Protein AF-A0A1C5PXR7-F1 (afdb_monomer_lite)

Sequence (108 aa):
MQLTETVKLYPNKYQTELIKATMSEYISTVNKLVFDAANGRSITKMTTADVKADLPSALCNQCIRDAKSIIRKYNKALRNSNTKVRLPVLKKCAVISTIKILESMMIV

Structure (mmCIF, N/CA/C/O backbone):
data_AF-A0A1C5PXR7-F1
#
_entry.id   AF-A0A1C5PXR7-F1
#
loop_
_atom_site.group_PDB
_atom_site.id
_atom_site.type_symbol
_atom_site.label_atom_id
_atom_site.label_alt_id
_atom_site.label_comp_id
_atom_site.label_asym_id
_atom_site.label_entity_id
_atom_site.label_seq_id
_atom_site.pdbx_PDB_ins_code
_atom_site.Cartn_x
_atom_site.Cartn_y
_atom_site.Cartn_z
_atom_site.occupancy
_atom_site.B_iso_or_equiv
_atom_site.auth_seq_id
_atom_site.auth_comp_id
_atom_site.auth_asym_id
_atom_site.auth_atom_id
_atom_site.pdbx_PDB_model_num
ATOM 1 N N . MET A 1 1 ? 5.971 29.094 20.712 1.00 51.88 1 MET A N 1
ATOM 2 C CA . MET A 1 1 ? 6.194 27.891 21.542 1.00 51.88 1 MET A CA 1
ATOM 3 C C . MET A 1 1 ? 5.198 26.834 21.102 1.00 51.88 1 MET A C 1
ATOM 5 O O . MET A 1 1 ? 4.009 27.112 21.147 1.00 51.88 1 MET A O 1
ATOM 9 N N . GLN A 1 2 ? 5.654 25.683 20.607 1.00 62.34 2 GLN A N 1
ATOM 10 C CA . GLN A 1 2 ? 4.765 24.575 20.249 1.00 62.34 2 GLN A CA 1
ATOM 11 C C . GLN A 1 2 ? 4.697 23.641 21.465 1.00 62.34 2 GLN A C 1
ATOM 13 O O . GLN A 1 2 ? 5.598 22.830 21.666 1.00 62.34 2 GLN A O 1
ATOM 18 N N . LEU A 1 3 ? 3.689 23.826 22.329 1.00 70.62 3 LEU A N 1
ATOM 19 C CA . LEU A 1 3 ? 3.407 22.871 23.404 1.00 70.62 3 LEU A CA 1
ATOM 20 C C . LEU A 1 3 ? 2.943 21.575 22.740 1.00 70.62 3 LEU A C 1
ATOM 22 O O . LEU A 1 3 ? 1.878 21.529 22.130 1.00 70.62 3 LEU A O 1
ATOM 26 N N . THR A 1 4 ? 3.775 20.544 22.802 1.00 73.69 4 THR A N 1
ATOM 27 C CA . THR A 1 4 ? 3.398 19.197 22.381 1.00 73.69 4 THR A CA 1
ATOM 28 C C . THR A 1 4 ? 3.288 18.346 23.631 1.00 73.69 4 THR A C 1
ATOM 30 O O . THR A 1 4 ? 4.243 18.223 24.393 1.00 73.69 4 THR A O 1
ATOM 33 N N . GLU A 1 5 ? 2.101 17.795 23.858 1.00 80.44 5 GLU A N 1
ATOM 34 C CA . GLU A 1 5 ? 1.835 16.890 24.969 1.00 80.44 5 GLU A CA 1
ATOM 35 C C . GLU A 1 5 ? 1.666 15.468 24.447 1.00 80.44 5 GLU A C 1
ATOM 37 O O . GLU A 1 5 ? 0.995 15.211 23.444 1.00 80.44 5 GLU A O 1
ATOM 42 N N . THR A 1 6 ? 2.303 14.525 25.134 1.00 77.69 6 THR A N 1
ATOM 43 C CA . THR A 1 6 ? 2.233 13.106 24.790 1.00 77.69 6 THR A CA 1
ATOM 44 C C . THR A 1 6 ? 0.965 12.500 25.377 1.00 77.69 6 THR A C 1
ATOM 46 O O . THR A 1 6 ? 0.891 12.243 26.577 1.00 77.69 6 THR A O 1
ATOM 49 N N . VAL A 1 7 ? -0.020 12.221 24.526 1.00 78.12 7 VAL A N 1
ATOM 50 C CA . VAL A 1 7 ? -1.250 11.521 24.919 1.00 78.12 7 VAL A CA 1
ATOM 51 C C . VAL A 1 7 ? -1.132 10.038 24.570 1.00 78.12 7 VAL A C 1
ATOM 53 O O . VAL A 1 7 ? -0.877 9.677 23.421 1.00 78.12 7 VAL A O 1
ATOM 56 N N . LYS A 1 8 ? -1.340 9.160 25.559 1.00 78.56 8 LYS A N 1
ATOM 57 C CA . LYS A 1 8 ? -1.499 7.716 25.331 1.00 78.56 8 LYS A CA 1
ATOM 58 C C . LYS A 1 8 ? -2.968 7.412 25.060 1.00 78.56 8 LYS A C 1
ATOM 60 O O . LYS A 1 8 ? -3.809 7.618 25.929 1.00 78.56 8 LYS A O 1
ATOM 65 N N . LEU A 1 9 ? -3.265 6.907 23.867 1.00 74.69 9 LEU A N 1
ATOM 66 C CA . LEU A 1 9 ? -4.606 6.464 23.494 1.00 74.69 9 LEU A CA 1
ATOM 67 C C . LEU A 1 9 ? -4.689 4.943 23.613 1.00 74.69 9 LEU A C 1
ATOM 69 O O . LEU A 1 9 ? -3.918 4.230 22.970 1.00 74.69 9 LEU A O 1
ATOM 73 N N . TYR A 1 10 ? -5.635 4.461 24.418 1.00 81.06 10 TYR A N 1
ATOM 74 C CA . TYR A 1 10 ? -5.969 3.043 24.520 1.00 81.06 10 TYR A CA 1
ATOM 75 C C . TYR A 1 10 ? -7.240 2.788 23.709 1.00 81.06 10 TYR A C 1
ATOM 77 O O . TYR A 1 10 ? -8.309 3.268 24.097 1.00 81.06 10 TYR A O 1
ATOM 85 N N . PRO A 1 11 ? -7.149 2.089 22.566 1.00 80.69 11 PRO A N 1
ATOM 86 C CA . PRO A 1 11 ? -8.323 1.789 21.770 1.00 80.69 11 PRO A CA 1
ATOM 87 C C . PRO A 1 11 ? -9.215 0.794 22.512 1.00 80.69 11 PRO A C 1
ATOM 89 O O . PRO A 1 11 ? -8.734 -0.181 23.091 1.00 80.69 11 PRO A O 1
ATOM 92 N N . ASN A 1 12 ? -10.527 0.999 22.449 1.00 87.56 12 ASN A N 1
ATOM 93 C CA . ASN A 1 12 ? -11.476 -0.017 22.896 1.00 87.56 12 ASN A CA 1
ATOM 94 C C . ASN A 1 12 ? -11.492 -1.222 21.928 1.00 87.56 12 ASN A C 1
ATOM 96 O O . ASN A 1 12 ? -10.889 -1.187 20.852 1.00 87.56 12 ASN A O 1
ATOM 100 N N . LYS A 1 13 ? -12.196 -2.301 22.293 1.00 87.00 13 LYS A N 1
ATOM 101 C CA . LYS A 1 13 ? -12.235 -3.542 21.499 1.00 87.00 13 LYS A CA 1
ATOM 102 C C . LYS A 1 13 ? -12.649 -3.309 20.038 1.00 87.00 13 LYS A C 1
ATOM 104 O O . LYS A 1 13 ? -11.970 -3.777 19.129 1.00 87.00 13 LYS A O 1
ATOM 109 N N . TYR A 1 14 ? -13.706 -2.528 19.821 1.00 88.88 14 TYR A N 1
ATOM 110 C CA . TYR A 1 14 ? -14.199 -2.199 18.483 1.00 88.88 14 TYR A CA 1
ATOM 111 C C . TYR 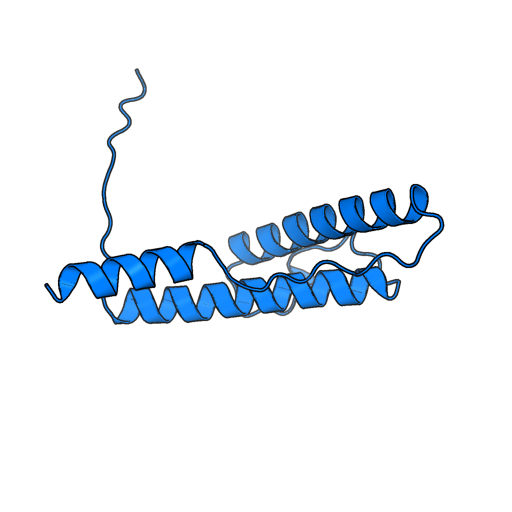A 1 14 ? -13.171 -1.401 17.667 1.00 88.88 14 TYR A C 1
ATOM 113 O O . TYR A 1 14 ? -12.886 -1.731 16.519 1.00 88.88 14 TYR A O 1
ATOM 121 N N . GLN A 1 15 ? -12.560 -0.378 18.267 1.00 87.19 15 GLN A N 1
ATOM 122 C CA . GLN A 1 15 ? -11.517 0.418 17.615 1.00 87.19 15 GLN A CA 1
ATOM 123 C C . GLN A 1 15 ? -10.301 -0.440 17.259 1.00 87.19 15 GLN A C 1
ATOM 125 O O . GLN A 1 15 ? -9.738 -0.298 16.177 1.00 87.19 15 GLN A O 1
ATOM 130 N N . THR A 1 16 ? -9.920 -1.361 18.141 1.00 86.88 16 THR A N 1
ATOM 131 C CA . THR A 1 16 ? -8.847 -2.322 17.892 1.00 86.88 16 THR A CA 1
ATOM 132 C C . THR A 1 16 ? -9.156 -3.221 16.697 1.00 86.88 16 THR A C 1
ATOM 134 O O . THR A 1 16 ? -8.300 -3.391 15.826 1.00 86.88 16 THR A O 1
ATOM 137 N N . GLU A 1 17 ? -10.361 -3.782 16.620 1.00 89.06 17 GLU A N 1
ATOM 138 C CA . GLU A 1 17 ? -10.796 -4.602 15.483 1.00 89.06 17 GLU A CA 1
ATOM 139 C C . GLU A 1 17 ? -10.813 -3.791 14.182 1.00 89.06 17 GLU A C 1
ATOM 141 O O . GLU A 1 17 ? -10.266 -4.239 13.172 1.00 89.06 17 GLU A O 1
ATOM 146 N N . LEU A 1 18 ? -11.324 -2.558 14.228 1.00 90.38 18 LEU A N 1
ATOM 147 C CA . LEU A 1 18 ? -11.340 -1.647 13.085 1.00 90.38 18 LEU A CA 1
ATOM 148 C C . LEU A 1 18 ? -9.923 -1.308 12.599 1.00 90.38 18 LEU A C 1
ATOM 150 O O . LEU A 1 18 ? -9.659 -1.332 11.395 1.00 90.38 18 LEU A O 1
ATOM 154 N N . ILE A 1 19 ? -8.987 -1.040 13.515 1.00 89.06 19 ILE A N 1
ATOM 155 C CA . ILE A 1 19 ? -7.581 -0.786 13.176 1.00 89.06 19 ILE A CA 1
ATOM 156 C C . ILE A 1 19 ? -6.949 -2.042 12.572 1.00 89.06 19 ILE A C 1
ATOM 158 O O . ILE A 1 19 ? -6.262 -1.944 11.555 1.00 89.06 19 ILE A O 1
ATOM 162 N N . LYS A 1 20 ? -7.187 -3.225 13.156 1.00 87.81 20 LYS A N 1
ATOM 163 C CA . LYS A 1 20 ? -6.677 -4.506 12.638 1.00 87.81 20 LYS A CA 1
ATOM 164 C C . LYS A 1 20 ? -7.172 -4.745 11.202 1.00 87.81 20 LYS A C 1
ATOM 166 O O . LYS A 1 20 ? -6.349 -5.030 10.331 1.00 87.81 20 LYS A O 1
ATOM 171 N N . ALA A 1 21 ? -8.466 -4.550 10.938 1.00 90.56 21 ALA A N 1
ATOM 172 C CA . ALA A 1 21 ? -9.055 -4.676 9.603 1.00 90.56 21 ALA A CA 1
ATOM 173 C C . ALA A 1 21 ? -8.465 -3.658 8.612 1.00 90.56 21 ALA A C 1
ATOM 175 O O . ALA A 1 21 ? -7.936 -4.044 7.569 1.00 90.56 21 ALA A O 1
ATOM 176 N N . THR A 1 22 ? -8.446 -2.374 8.985 1.00 92.31 22 THR A N 1
ATOM 177 C CA . THR A 1 22 ? -7.898 -1.289 8.151 1.00 92.31 22 THR A CA 1
ATOM 178 C C . THR A 1 22 ? -6.426 -1.533 7.805 1.00 92.31 22 THR A C 1
ATOM 180 O O . THR A 1 22 ? -6.002 -1.341 6.668 1.00 92.31 22 THR A O 1
ATOM 183 N N . MET A 1 23 ? -5.620 -1.987 8.768 1.00 91.25 23 MET A N 1
ATOM 184 C CA . MET A 1 23 ? -4.204 -2.285 8.538 1.00 91.25 23 MET A CA 1
ATOM 185 C C . MET A 1 23 ? -3.993 -3.537 7.678 1.00 91.25 23 MET A C 1
ATOM 187 O O . MET A 1 23 ? -3.018 -3.592 6.929 1.00 91.25 23 MET A O 1
ATOM 191 N N . SER A 1 24 ? -4.882 -4.530 7.753 1.00 90.50 24 SER A N 1
ATOM 192 C CA . SER A 1 24 ? -4.839 -5.680 6.843 1.00 90.50 24 SER A CA 1
ATOM 193 C C . SER A 1 24 ? -5.120 -5.249 5.404 1.00 90.50 24 SER A C 1
ATOM 195 O O . SER A 1 24 ? -4.376 -5.620 4.493 1.00 90.50 24 SER A O 1
ATOM 197 N N . GLU A 1 25 ? -6.132 -4.402 5.209 1.00 93.56 25 GLU A N 1
ATOM 198 C CA . GLU A 1 25 ? -6.480 -3.862 3.894 1.00 93.56 25 GLU A CA 1
ATOM 199 C C . GLU A 1 25 ? -5.358 -2.976 3.334 1.00 93.56 25 GLU A C 1
ATOM 201 O O . GLU A 1 25 ? -4.999 -3.077 2.160 1.00 93.56 25 GLU A O 1
ATOM 206 N N . TYR A 1 26 ? -4.710 -2.184 4.195 1.00 94.62 26 TYR A N 1
ATOM 207 C CA . TYR A 1 26 ? -3.516 -1.411 3.852 1.00 94.62 26 TYR A CA 1
ATOM 208 C C . TYR A 1 26 ? -2.393 -2.297 3.296 1.00 94.62 26 TYR A C 1
ATOM 210 O O . TYR A 1 26 ? -1.867 -2.045 2.210 1.00 94.62 26 TYR A O 1
ATOM 218 N N . ILE A 1 27 ? -2.031 -3.363 4.022 1.00 92.00 27 ILE A N 1
ATOM 219 C CA . ILE A 1 27 ? -0.978 -4.300 3.603 1.00 92.00 27 ILE A CA 1
ATOM 220 C C . ILE A 1 27 ? -1.343 -4.956 2.269 1.00 92.00 27 ILE A C 1
ATOM 222 O O . ILE A 1 27 ? -0.502 -5.020 1.369 1.00 92.00 27 ILE A O 1
ATOM 226 N N . SER A 1 28 ? -2.586 -5.429 2.143 1.00 93.31 28 SER A N 1
ATOM 227 C CA . SER A 1 28 ? -3.106 -6.052 0.923 1.00 93.31 28 SER A CA 1
ATOM 228 C C . SER A 1 28 ? -2.979 -5.109 -0.273 1.00 93.31 28 SER A C 1
ATOM 230 O O . SER A 1 28 ? -2.387 -5.468 -1.293 1.00 93.31 28 SER A O 1
ATOM 232 N N . THR A 1 29 ? -3.428 -3.863 -0.106 1.00 94.56 29 THR A N 1
ATOM 233 C CA . THR A 1 29 ? -3.385 -2.827 -1.139 1.00 94.56 29 THR A CA 1
ATOM 234 C C . THR A 1 29 ? -1.953 -2.548 -1.582 1.00 94.56 29 THR A C 1
ATOM 236 O O . THR A 1 29 ? -1.659 -2.609 -2.774 1.00 94.56 29 THR A O 1
ATOM 239 N N . VAL A 1 30 ? -1.026 -2.308 -0.647 1.00 94.50 30 VAL A N 1
ATOM 240 C CA . VAL A 1 30 ? 0.383 -2.055 -0.994 1.00 94.50 30 VAL A CA 1
ATOM 241 C C . VAL A 1 30 ? 0.994 -3.247 -1.727 1.00 94.50 30 VAL A C 1
ATOM 243 O O . VAL A 1 30 ? 1.624 -3.061 -2.766 1.00 94.50 30 VAL A O 1
ATOM 246 N N . ASN A 1 31 ? 0.793 -4.467 -1.225 1.00 93.44 31 ASN A N 1
ATOM 247 C CA . ASN A 1 31 ? 1.346 -5.669 -1.847 1.00 93.44 31 ASN A CA 1
ATOM 248 C C . ASN A 1 31 ? 0.793 -5.885 -3.260 1.00 93.44 31 ASN A C 1
ATOM 250 O O . ASN A 1 31 ? 1.561 -6.219 -4.161 1.00 93.44 31 ASN A O 1
ATOM 254 N N . LYS A 1 32 ? -0.503 -5.636 -3.475 1.00 92.94 32 LYS A N 1
ATOM 255 C CA . LYS A 1 32 ? -1.131 -5.702 -4.798 1.00 92.94 32 LYS A CA 1
ATOM 256 C C . LYS A 1 32 ? -0.530 -4.679 -5.757 1.00 92.94 32 LYS A C 1
ATOM 258 O O . LYS A 1 32 ? -0.139 -5.038 -6.860 1.00 92.94 32 LYS A O 1
ATOM 263 N N . LEU A 1 33 ? -0.375 -3.428 -5.322 1.00 93.31 33 LEU A N 1
ATOM 264 C CA . LEU A 1 33 ? 0.231 -2.377 -6.143 1.00 93.31 33 LEU A CA 1
ATOM 265 C C . LEU A 1 33 ? 1.690 -2.680 -6.504 1.00 93.31 33 LEU A C 1
ATOM 267 O O . LEU A 1 33 ? 2.113 -2.448 -7.635 1.00 93.31 33 LEU A O 1
ATOM 271 N N . VAL A 1 34 ? 2.460 -3.210 -5.553 1.00 93.12 34 VAL A N 1
ATOM 272 C CA . VAL A 1 34 ? 3.848 -3.633 -5.777 1.00 93.12 34 VAL A CA 1
ATOM 273 C C . VAL A 1 34 ? 3.903 -4.817 -6.745 1.00 93.12 34 VAL A C 1
ATOM 275 O O . VAL A 1 34 ? 4.734 -4.826 -7.649 1.00 93.12 34 VAL A O 1
ATOM 278 N N . PHE A 1 35 ? 3.010 -5.795 -6.602 1.00 91.56 35 PHE A N 1
ATOM 279 C CA . PHE A 1 35 ? 2.930 -6.929 -7.517 1.00 91.56 35 PHE A CA 1
ATOM 280 C C . PHE A 1 35 ? 2.577 -6.480 -8.939 1.00 91.56 35 PHE A C 1
ATOM 282 O O . PHE A 1 35 ? 3.306 -6.802 -9.875 1.00 91.56 35 PHE A O 1
ATOM 289 N N . ASP A 1 36 ? 1.526 -5.679 -9.108 1.00 90.75 36 ASP A N 1
ATOM 290 C CA . ASP A 1 36 ? 1.126 -5.126 -10.405 1.00 90.75 36 ASP A CA 1
ATOM 291 C C . ASP A 1 36 ? 2.286 -4.367 -11.068 1.00 90.75 36 ASP A C 1
ATOM 293 O O . ASP A 1 36 ? 2.576 -4.555 -12.251 1.00 90.75 36 ASP A O 1
ATOM 297 N N . ALA A 1 37 ? 2.983 -3.530 -10.295 1.00 90.56 37 ALA A N 1
ATOM 298 C CA . ALA A 1 37 ? 4.096 -2.735 -10.793 1.00 90.56 37 ALA A CA 1
ATOM 299 C C . ALA A 1 37 ? 5.308 -3.584 -11.197 1.00 90.56 37 ALA A C 1
ATOM 301 O O . ALA A 1 37 ? 5.954 -3.299 -12.206 1.00 90.56 37 ALA A O 1
ATOM 302 N N . ALA A 1 38 ? 5.606 -4.643 -10.442 1.00 86.88 38 ALA A N 1
ATOM 303 C CA . ALA A 1 38 ? 6.662 -5.591 -10.785 1.00 86.88 38 ALA A CA 1
ATOM 304 C C . ALA A 1 38 ? 6.337 -6.396 -12.058 1.00 86.88 38 ALA A C 1
ATOM 306 O O . ALA A 1 38 ? 7.256 -6.760 -12.787 1.00 86.88 38 ALA A O 1
ATOM 307 N N . ASN A 1 39 ? 5.051 -6.617 -12.353 1.00 87.56 39 ASN A N 1
ATOM 308 C CA . ASN A 1 39 ? 4.574 -7.269 -13.578 1.00 87.56 39 ASN A CA 1
ATOM 309 C C . ASN A 1 39 ? 4.413 -6.304 -14.772 1.00 87.56 39 ASN A C 1
ATOM 311 O O . ASN A 1 39 ? 3.856 -6.681 -15.799 1.00 87.56 39 ASN A O 1
ATOM 315 N N . GLY A 1 40 ? 4.902 -5.063 -14.661 1.00 83.06 40 GLY A N 1
ATOM 316 C CA . GLY A 1 40 ? 4.961 -4.112 -15.776 1.00 83.06 40 GLY A CA 1
ATOM 317 C C . GLY A 1 40 ? 3.860 -3.051 -15.795 1.00 83.06 40 GLY A C 1
ATOM 318 O O . GLY A 1 40 ? 3.855 -2.205 -16.691 1.00 83.06 40 GLY A O 1
ATOM 319 N N . ARG A 1 41 ? 2.953 -3.016 -14.808 1.00 87.06 41 ARG A N 1
ATOM 320 C CA . ARG A 1 41 ? 1.976 -1.922 -14.694 1.00 87.06 41 ARG A CA 1
ATOM 321 C C . ARG A 1 41 ? 2.672 -0.634 -14.248 1.00 87.06 41 ARG A C 1
ATOM 323 O O . ARG A 1 41 ? 3.393 -0.601 -13.255 1.00 87.06 41 ARG A O 1
ATOM 330 N N . SER A 1 42 ? 2.428 0.473 -14.944 1.00 85.06 42 SER A N 1
ATOM 331 C CA . SER A 1 42 ? 2.998 1.759 -14.533 1.00 85.06 42 SER A CA 1
ATOM 332 C C . SER A 1 42 ? 2.335 2.274 -13.252 1.00 85.06 42 SER A C 1
ATOM 334 O O . SER A 1 42 ? 1.153 2.608 -13.242 1.00 85.06 42 SER A O 1
ATOM 336 N N . ILE A 1 43 ? 3.111 2.372 -12.170 1.00 88.25 43 ILE A N 1
ATOM 337 C CA . ILE A 1 43 ? 2.656 2.926 -10.885 1.00 88.25 43 ILE A CA 1
ATOM 338 C C . ILE A 1 43 ? 2.945 4.429 -10.742 1.00 88.25 43 ILE A C 1
ATOM 340 O O . ILE A 1 43 ? 2.415 5.085 -9.850 1.00 88.25 43 ILE A O 1
ATOM 344 N N . THR A 1 44 ? 3.776 5.021 -11.607 1.00 83.81 44 THR A N 1
ATOM 345 C CA . THR A 1 44 ? 4.292 6.396 -11.435 1.00 83.81 44 THR A CA 1
ATOM 346 C C . THR A 1 44 ? 3.192 7.457 -11.423 1.00 83.81 44 THR A C 1
ATOM 348 O O . THR A 1 44 ? 3.229 8.352 -10.575 1.00 83.81 44 THR A O 1
ATOM 351 N N . LYS A 1 45 ? 2.189 7.310 -12.295 1.00 88.00 45 LYS A N 1
ATOM 352 C CA . LYS A 1 45 ? 1.047 8.228 -12.450 1.00 88.00 45 LYS A CA 1
ATOM 353 C C . LYS A 1 45 ? -0.220 7.790 -11.706 1.00 88.00 45 LYS A C 1
ATOM 355 O O . LYS A 1 45 ? -1.245 8.438 -11.846 1.00 88.00 45 LYS A O 1
ATOM 360 N N . MET A 1 46 ? -0.146 6.717 -10.920 1.00 88.44 46 MET A N 1
ATOM 361 C CA . MET A 1 46 ? -1.300 6.194 -10.191 1.00 88.44 46 MET A CA 1
ATOM 362 C C . MET A 1 46 ? -1.788 7.181 -9.125 1.00 88.44 46 MET A C 1
ATOM 364 O O . MET A 1 46 ? -0.973 7.744 -8.378 1.00 88.44 46 MET A O 1
ATOM 368 N N . THR A 1 47 ? -3.106 7.342 -9.058 1.00 88.94 47 THR A N 1
ATOM 369 C CA . THR A 1 47 ? -3.852 8.187 -8.120 1.00 88.94 47 THR A CA 1
ATOM 370 C C . THR A 1 47 ? -4.830 7.346 -7.295 1.00 88.94 47 THR A C 1
ATOM 372 O O . THR A 1 47 ? -5.003 6.157 -7.549 1.00 88.94 47 THR A O 1
ATOM 375 N N . THR A 1 48 ? -5.493 7.944 -6.300 1.00 87.56 48 THR A N 1
ATOM 376 C CA . THR A 1 48 ? -6.499 7.233 -5.485 1.00 87.56 48 THR A CA 1
ATOM 377 C C . THR A 1 48 ? -7.685 6.727 -6.295 1.00 87.56 48 THR A C 1
ATOM 379 O O . THR A 1 48 ? -8.290 5.742 -5.899 1.00 87.56 48 THR A O 1
ATOM 382 N N . ALA A 1 49 ? -8.010 7.360 -7.428 1.00 88.81 49 ALA A N 1
ATOM 383 C CA . ALA A 1 49 ? -9.095 6.907 -8.300 1.00 88.81 49 ALA A CA 1
ATOM 384 C C . ALA A 1 49 ? -8.781 5.560 -8.979 1.00 88.81 4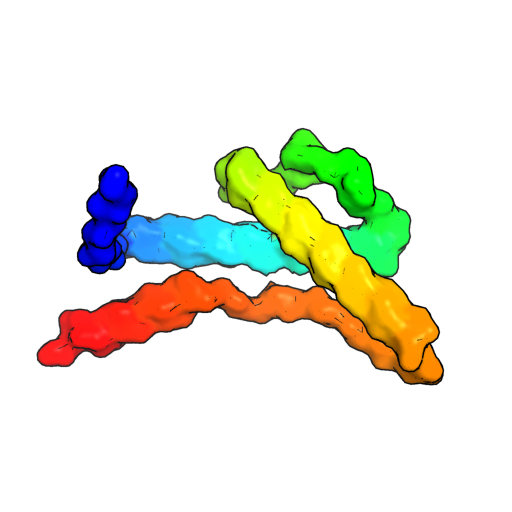9 ALA A C 1
ATOM 386 O O . ALA A 1 49 ? -9.689 4.803 -9.306 1.00 88.81 49 ALA A O 1
ATOM 387 N N . ASP A 1 50 ? -7.496 5.241 -9.150 1.00 87.69 50 ASP A N 1
ATOM 388 C CA . ASP A 1 50 ? -7.034 4.011 -9.799 1.00 87.69 50 ASP A CA 1
ATOM 389 C C . ASP A 1 50 ? -6.963 2.812 -8.838 1.00 87.69 50 ASP A C 1
ATOM 391 O O . ASP A 1 50 ? -6.722 1.674 -9.260 1.00 87.69 50 ASP A O 1
ATOM 395 N N . VAL A 1 51 ? -7.120 3.062 -7.534 1.00 88.19 51 VAL A N 1
ATOM 396 C CA . VAL A 1 51 ? -6.939 2.074 -6.472 1.00 88.19 51 VAL A CA 1
ATOM 397 C C . VAL A 1 51 ? -8.288 1.750 -5.848 1.00 88.1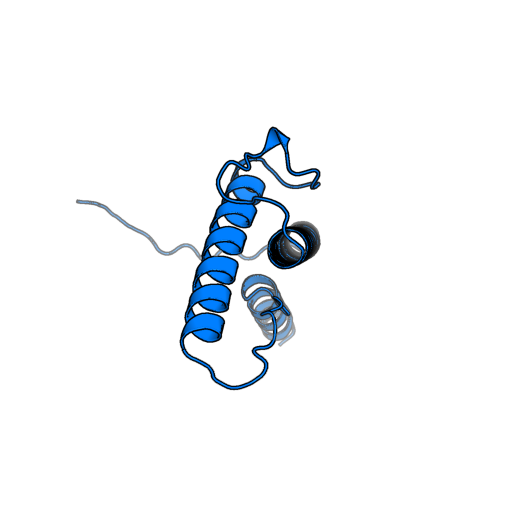9 51 VAL A C 1
ATOM 399 O O . VAL A 1 51 ? -8.840 2.519 -5.068 1.00 88.19 51 VAL A O 1
ATOM 402 N N . LYS A 1 52 ? -8.798 0.558 -6.159 1.00 88.81 52 LYS A N 1
ATOM 403 C CA . LYS A 1 52 ? -9.979 -0.000 -5.500 1.00 88.81 52 LYS A CA 1
ATOM 404 C C . LYS A 1 52 ? -9.553 -0.687 -4.202 1.00 88.81 52 LYS A C 1
ATOM 406 O O . LYS A 1 52 ? -9.071 -1.819 -4.251 1.00 88.81 52 LYS A O 1
ATOM 411 N N . ALA A 1 53 ? -9.700 0.024 -3.091 1.00 90.12 53 ALA A N 1
ATOM 412 C CA . ALA A 1 53 ? -9.450 -0.461 -1.738 1.00 90.12 53 ALA A CA 1
ATOM 413 C C . ALA A 1 53 ? -10.482 0.147 -0.786 1.00 90.12 53 ALA A C 1
ATOM 415 O O . ALA A 1 53 ? -10.840 1.318 -0.941 1.00 90.12 53 ALA A O 1
ATOM 416 N N . ASP A 1 54 ? -10.895 -0.614 0.223 1.00 91.75 54 ASP A N 1
ATOM 417 C CA . ASP A 1 54 ? -11.830 -0.152 1.255 1.00 91.75 54 ASP A CA 1
ATOM 418 C C . ASP A 1 54 ? -11.080 0.666 2.321 1.00 91.75 54 ASP A C 1
ATOM 420 O O . ASP A 1 54 ? -11.062 0.360 3.513 1.00 91.75 54 ASP A O 1
ATOM 424 N N . LEU A 1 55 ? -10.384 1.711 1.862 1.00 92.31 55 LEU A N 1
ATOM 425 C CA . LEU A 1 55 ? -9.544 2.586 2.671 1.00 92.31 55 LEU A CA 1
ATOM 426 C C . LEU A 1 55 ? -9.921 4.052 2.446 1.00 92.31 55 LEU A C 1
ATOM 428 O O . LEU A 1 55 ? -10.138 4.468 1.306 1.00 92.31 55 LEU A O 1
ATOM 432 N N . PRO A 1 56 ? -9.882 4.887 3.499 1.00 92.88 56 PRO A N 1
ATOM 433 C CA . PRO A 1 56 ? -9.953 6.332 3.347 1.00 92.88 56 PRO A CA 1
ATOM 434 C C . PRO A 1 56 ? -8.901 6.847 2.358 1.00 92.88 56 PRO A C 1
ATOM 436 O O . PRO A 1 56 ? -7.758 6.375 2.349 1.00 92.88 56 PRO A O 1
ATOM 439 N N . SER A 1 57 ? -9.236 7.889 1.593 1.00 91.31 57 SER A N 1
ATOM 440 C CA . SER A 1 57 ? -8.364 8.449 0.548 1.00 91.31 57 SER A CA 1
ATOM 441 C C . SER A 1 57 ? -6.965 8.817 1.051 1.00 91.31 57 SER A C 1
ATOM 443 O O . SER A 1 57 ? -5.985 8.683 0.320 1.00 91.31 57 SER A O 1
ATOM 445 N N . ALA A 1 58 ? -6.836 9.244 2.311 1.00 92.38 58 ALA A N 1
ATOM 446 C CA . ALA A 1 58 ? -5.544 9.532 2.933 1.00 92.38 58 ALA A CA 1
ATOM 447 C C . ALA A 1 58 ? -4.655 8.279 3.068 1.00 92.38 58 ALA A C 1
ATOM 449 O O . ALA A 1 58 ? -3.470 8.326 2.728 1.00 92.38 58 ALA A O 1
ATOM 450 N N . LEU A 1 59 ? -5.226 7.151 3.508 1.00 92.69 59 LEU A N 1
ATOM 451 C CA . LEU A 1 59 ? -4.515 5.875 3.628 1.00 92.69 59 LEU A CA 1
ATOM 452 C C . LEU A 1 59 ? -4.246 5.252 2.257 1.00 92.69 59 LEU A C 1
ATOM 454 O O . LEU A 1 59 ? -3.153 4.740 2.029 1.00 92.69 59 LEU A O 1
ATOM 458 N N . CYS A 1 60 ? -5.189 5.368 1.320 1.00 94.12 60 CYS A N 1
ATOM 459 C CA . CYS A 1 60 ? -4.998 4.943 -0.066 1.00 94.12 60 CYS A CA 1
ATOM 460 C C . CYS A 1 60 ? -3.818 5.687 -0.725 1.00 94.12 60 CYS A C 1
ATOM 462 O O . CYS A 1 60 ? -2.907 5.074 -1.287 1.00 94.12 60 CYS A O 1
ATOM 464 N N . ASN A 1 61 ? -3.755 7.011 -0.553 1.00 94.00 61 ASN A N 1
ATOM 465 C CA . ASN A 1 61 ? -2.618 7.822 -0.988 1.00 94.00 61 ASN A CA 1
ATOM 466 C C . ASN A 1 61 ? -1.294 7.365 -0.366 1.00 94.00 61 ASN A C 1
ATOM 468 O O . ASN A 1 61 ? -0.265 7.332 -1.046 1.00 94.00 61 ASN A O 1
ATOM 472 N N . GLN A 1 62 ? -1.305 7.012 0.921 1.00 94.00 62 GLN A N 1
ATOM 473 C CA . GLN A 1 62 ? -0.116 6.489 1.585 1.00 94.00 62 GLN A CA 1
ATOM 474 C C . GLN A 1 62 ? 0.299 5.126 1.005 1.00 94.00 62 GLN A C 1
ATOM 476 O O . GLN A 1 62 ? 1.484 4.939 0.730 1.00 94.00 62 GLN A O 1
ATOM 481 N N . CYS A 1 63 ? -0.653 4.239 0.695 1.00 94.38 63 CYS A N 1
ATOM 482 C CA . CYS A 1 63 ? -0.368 2.961 0.035 1.00 94.38 63 CYS A CA 1
ATOM 483 C C . CYS A 1 63 ? 0.362 3.160 -1.302 1.00 94.38 63 CYS A C 1
ATOM 485 O O . CYS A 1 63 ? 1.359 2.493 -1.574 1.00 94.38 63 CYS A O 1
ATOM 487 N N . ILE A 1 64 ? -0.096 4.111 -2.126 1.00 93.62 64 ILE A N 1
ATOM 488 C CA . ILE A 1 64 ? 0.531 4.432 -3.419 1.00 93.62 64 ILE A CA 1
ATOM 489 C C . ILE A 1 64 ? 1.972 4.920 -3.220 1.00 93.62 64 ILE A C 1
ATOM 491 O O . ILE A 1 64 ? 2.880 4.495 -3.940 1.00 93.62 64 ILE A O 1
ATOM 495 N N . ARG A 1 65 ? 2.205 5.812 -2.247 1.00 94.50 65 ARG A N 1
ATOM 496 C CA . ARG A 1 65 ? 3.552 6.322 -1.933 1.00 94.50 65 ARG A CA 1
ATOM 497 C C . ARG A 1 65 ? 4.489 5.205 -1.478 1.00 94.50 65 ARG A C 1
ATOM 499 O O . ARG A 1 65 ? 5.622 5.122 -1.961 1.00 94.50 65 ARG A O 1
ATOM 506 N N . ASP A 1 66 ? 4.009 4.335 -0.600 1.00 93.75 66 ASP A N 1
ATOM 507 C CA . ASP A 1 66 ? 4.788 3.218 -0.075 1.00 93.75 66 ASP A CA 1
ATOM 508 C C . ASP A 1 66 ? 5.116 2.207 -1.176 1.00 93.75 66 ASP A C 1
ATOM 510 O O . ASP A 1 66 ? 6.277 1.821 -1.330 1.00 93.75 66 ASP A O 1
ATOM 514 N N . ALA A 1 67 ? 4.140 1.859 -2.018 1.00 93.56 67 ALA A N 1
ATOM 515 C CA . ALA A 1 67 ? 4.344 0.975 -3.160 1.00 93.56 67 ALA A CA 1
ATOM 516 C C . ALA A 1 67 ? 5.386 1.539 -4.144 1.00 93.56 67 ALA A C 1
ATOM 518 O O . ALA A 1 67 ? 6.317 0.830 -4.539 1.00 93.56 67 ALA A O 1
ATOM 519 N N . LYS A 1 68 ? 5.317 2.841 -4.470 1.00 93.44 68 LYS A N 1
ATOM 520 C CA . LYS A 1 68 ? 6.339 3.532 -5.284 1.00 93.44 68 LYS A CA 1
ATOM 521 C C . LYS A 1 68 ? 7.732 3.429 -4.653 1.00 93.44 68 LYS A C 1
ATOM 523 O O . LYS A 1 68 ? 8.712 3.157 -5.350 1.00 93.44 68 LYS A O 1
ATOM 528 N N . SER A 1 69 ? 7.832 3.622 -3.338 1.00 93.44 69 SER A N 1
ATOM 529 C CA . SER A 1 69 ? 9.096 3.520 -2.598 1.00 93.44 69 SER A CA 1
ATOM 530 C C . SER A 1 69 ? 9.678 2.101 -2.637 1.00 93.44 69 SER A C 1
ATOM 532 O O . SER A 1 69 ? 10.875 1.937 -2.899 1.00 93.44 69 SER A O 1
ATOM 534 N N . ILE A 1 70 ? 8.840 1.076 -2.442 1.00 93.12 70 ILE A N 1
ATOM 535 C CA . ILE A 1 70 ? 9.231 -0.341 -2.505 1.00 93.12 70 ILE A CA 1
ATOM 536 C C . ILE A 1 70 ? 9.747 -0.694 -3.901 1.00 93.12 70 ILE A C 1
ATOM 538 O O . ILE A 1 70 ? 10.849 -1.228 -4.019 1.00 93.12 70 ILE A O 1
ATOM 542 N N . ILE A 1 71 ? 9.013 -0.332 -4.956 1.00 91.62 71 ILE A N 1
ATOM 543 C CA . ILE A 1 71 ? 9.417 -0.597 -6.345 1.00 91.62 71 ILE A CA 1
ATOM 544 C C . ILE A 1 71 ? 10.721 0.110 -6.696 1.00 91.62 71 ILE A C 1
ATOM 546 O O . ILE A 1 71 ? 11.598 -0.482 -7.320 1.00 91.62 71 ILE A O 1
ATOM 550 N N . ARG A 1 72 ? 10.914 1.351 -6.238 1.00 91.69 72 ARG A N 1
ATOM 551 C CA . ARG A 1 72 ? 12.184 2.061 -6.430 1.00 91.69 72 ARG A CA 1
ATOM 552 C C . ARG A 1 72 ? 13.355 1.311 -5.788 1.00 91.69 72 ARG A C 1
ATOM 554 O O . ARG A 1 72 ? 14.404 1.182 -6.415 1.00 91.69 72 ARG A O 1
ATOM 561 N N . LYS A 1 73 ? 13.185 0.809 -4.558 1.00 91.12 73 LYS A N 1
ATOM 562 C CA . LYS A 1 73 ? 14.210 0.008 -3.864 1.00 91.12 73 LYS A CA 1
ATOM 563 C C . LYS A 1 73 ? 14.463 -1.323 -4.577 1.00 91.12 73 LYS A C 1
ATOM 565 O O . LYS A 1 73 ? 15.621 -1.677 -4.775 1.00 91.12 73 LYS A O 1
ATOM 570 N N . TYR A 1 74 ? 13.405 -2.009 -5.004 1.00 90.38 74 TYR A N 1
ATOM 571 C CA . TYR A 1 74 ? 13.489 -3.257 -5.763 1.00 90.38 74 TYR A CA 1
ATOM 572 C C . TYR A 1 74 ? 14.249 -3.070 -7.083 1.00 90.38 74 TYR A C 1
ATOM 574 O O . TYR A 1 74 ? 15.230 -3.764 -7.327 1.00 90.38 74 TYR A O 1
ATOM 582 N N . ASN A 1 75 ? 13.886 -2.063 -7.881 1.00 89.12 75 ASN A N 1
ATOM 583 C CA . ASN A 1 75 ? 14.555 -1.761 -9.148 1.00 89.12 75 ASN A CA 1
ATOM 584 C C . ASN A 1 75 ? 16.023 -1.359 -8.950 1.00 89.12 75 ASN A C 1
ATOM 586 O O . ASN A 1 75 ? 16.873 -1.722 -9.760 1.00 89.12 75 ASN A O 1
ATOM 590 N N . LYS A 1 76 ? 16.341 -0.629 -7.872 1.00 90.12 76 LYS A N 1
ATOM 591 C CA . LYS A 1 76 ? 17.730 -0.307 -7.514 1.00 90.12 76 LYS A CA 1
ATOM 592 C C . LYS A 1 76 ? 18.528 -1.572 -7.189 1.00 90.12 76 LYS A C 1
ATOM 594 O O . LYS A 1 76 ? 19.643 -1.718 -7.672 1.00 90.12 76 LYS A O 1
ATOM 599 N N . ALA A 1 77 ? 17.958 -2.484 -6.404 1.00 88.75 77 ALA A N 1
ATOM 600 C CA . ALA A 1 77 ? 18.597 -3.756 -6.083 1.00 88.75 77 ALA A CA 1
ATOM 601 C C . ALA A 1 77 ? 18.787 -4.630 -7.331 1.00 88.75 77 ALA A C 1
ATOM 603 O O . ALA A 1 77 ? 19.850 -5.217 -7.494 1.00 88.75 77 ALA A O 1
ATOM 604 N N . LEU A 1 78 ? 17.801 -4.663 -8.234 1.00 88.00 78 LEU A N 1
ATOM 605 C CA . LEU A 1 78 ? 17.877 -5.417 -9.487 1.00 88.00 78 LEU A CA 1
ATOM 606 C C . LEU A 1 78 ? 18.999 -4.910 -10.402 1.00 88.00 78 LEU A C 1
ATOM 608 O O . LEU A 1 78 ? 19.728 -5.713 -10.965 1.00 88.00 78 LEU A O 1
ATOM 612 N N . ARG A 1 79 ? 19.183 -3.588 -10.506 1.00 87.31 79 ARG A N 1
ATOM 613 C CA . ARG A 1 79 ? 20.280 -2.982 -11.287 1.00 87.31 79 ARG A CA 1
ATOM 614 C C . ARG A 1 79 ? 21.668 -3.280 -10.721 1.00 87.31 79 ARG A C 1
ATOM 616 O O . ARG A 1 79 ? 22.629 -3.309 -11.475 1.00 87.31 79 ARG A O 1
ATOM 623 N N . ASN A 1 80 ? 21.764 -3.473 -9.408 1.00 86.88 80 ASN A N 1
ATOM 624 C CA . ASN A 1 80 ? 23.030 -3.657 -8.698 1.00 86.88 80 ASN A CA 1
ATOM 625 C C . ASN A 1 80 ? 23.360 -5.136 -8.424 1.00 86.88 80 ASN A C 1
ATOM 627 O O . ASN A 1 80 ? 24.337 -5.420 -7.734 1.00 86.88 80 ASN A O 1
ATOM 631 N N . SER A 1 81 ? 22.531 -6.072 -8.892 1.00 81.25 81 SER A N 1
ATOM 632 C CA . SER A 1 81 ? 22.638 -7.497 -8.584 1.00 81.25 81 SER A CA 1
ATOM 633 C C . SER A 1 81 ? 22.814 -8.318 -9.855 1.00 81.25 81 SER A C 1
ATOM 635 O O . SER A 1 81 ? 21.969 -8.273 -10.742 1.00 81.25 81 SER A O 1
ATOM 637 N N . ASN A 1 82 ? 23.841 -9.170 -9.883 1.00 73.12 82 ASN A N 1
ATOM 638 C CA . ASN A 1 82 ? 24.004 -10.205 -10.915 1.00 73.12 82 ASN A CA 1
ATOM 639 C C . ASN A 1 82 ? 23.154 -11.462 -10.631 1.00 73.12 82 ASN A C 1
ATOM 641 O O . ASN A 1 82 ? 23.205 -12.436 -11.376 1.00 73.12 82 ASN A O 1
ATOM 645 N N . THR A 1 83 ? 22.389 -11.465 -9.533 1.00 74.56 83 THR A N 1
ATOM 646 C CA . THR A 1 83 ? 21.544 -12.585 -9.095 1.00 74.56 83 THR A CA 1
ATOM 647 C C . THR A 1 83 ? 20.070 -12.187 -9.001 1.00 74.56 83 THR A C 1
ATOM 649 O O . THR A 1 83 ? 19.714 -11.004 -8.977 1.00 74.56 83 THR A O 1
ATOM 652 N N . LYS A 1 84 ? 19.187 -13.189 -8.933 1.00 74.75 84 LYS A N 1
ATOM 653 C CA . LYS A 1 84 ? 17.733 -12.998 -8.873 1.00 74.75 84 LYS A CA 1
ATOM 654 C C . LYS A 1 84 ? 17.317 -12.291 -7.575 1.00 74.75 84 LYS A C 1
ATOM 656 O O . LYS A 1 84 ? 17.344 -12.882 -6.497 1.00 74.75 84 LYS A O 1
ATOM 661 N N . VAL A 1 85 ? 16.875 -11.039 -7.689 1.00 81.56 85 VAL A N 1
ATOM 662 C CA . VAL A 1 85 ? 16.338 -10.246 -6.571 1.00 81.56 85 VAL A CA 1
ATOM 663 C C . VAL A 1 85 ? 14.887 -10.644 -6.295 1.00 81.56 85 VAL A C 1
ATOM 665 O O . VAL A 1 85 ? 14.083 -10.776 -7.215 1.00 81.56 85 VAL A O 1
ATOM 668 N N . ARG A 1 86 ? 14.532 -10.842 -5.020 1.00 83.94 86 ARG A N 1
ATOM 669 C CA . ARG A 1 86 ? 13.153 -11.151 -4.604 1.00 83.94 86 ARG A CA 1
ATOM 670 C C . ARG A 1 86 ? 12.344 -9.872 -4.390 1.00 83.94 86 ARG A C 1
ATOM 672 O O . ARG A 1 86 ? 12.853 -8.902 -3.830 1.00 83.94 86 ARG A O 1
ATOM 679 N N . LEU A 1 87 ? 11.074 -9.895 -4.792 1.00 84.25 87 LEU A N 1
ATOM 680 C CA . LEU A 1 87 ? 10.151 -8.785 -4.565 1.00 84.25 87 LEU A CA 1
ATOM 681 C C . LEU A 1 87 ? 9.842 -8.646 -3.059 1.00 84.25 87 LEU A C 1
ATOM 683 O O . LEU A 1 87 ? 9.486 -9.645 -2.426 1.00 84.25 87 LEU A O 1
ATOM 687 N N . PRO A 1 88 ? 9.969 -7.446 -2.461 1.00 83.44 88 PRO A N 1
ATOM 688 C CA . PRO A 1 88 ? 9.605 -7.234 -1.065 1.00 83.44 88 PRO A CA 1
ATOM 689 C C . PRO A 1 88 ? 8.088 -7.328 -0.876 1.00 83.44 88 PRO A C 1
ATOM 691 O O . PRO A 1 88 ? 7.334 -6.699 -1.614 1.00 83.44 88 PRO A O 1
ATOM 694 N N . VAL A 1 89 ? 7.655 -8.064 0.148 1.00 83.25 89 VAL A N 1
ATOM 695 C CA . VAL A 1 89 ? 6.242 -8.198 0.535 1.00 83.25 89 VAL A CA 1
ATOM 696 C C . VAL A 1 89 ? 6.090 -7.737 1.978 1.00 83.25 89 VAL A C 1
ATOM 698 O O . VAL A 1 89 ? 6.835 -8.180 2.860 1.00 83.25 89 VAL A O 1
ATOM 701 N N . LEU A 1 90 ? 5.130 -6.851 2.232 1.00 81.69 90 LEU A N 1
ATOM 702 C CA . LEU A 1 90 ? 4.775 -6.435 3.582 1.00 81.69 90 LEU A CA 1
ATOM 703 C C . LEU A 1 90 ? 4.070 -7.590 4.295 1.00 81.69 90 LEU A C 1
ATOM 705 O O . LEU A 1 90 ? 3.055 -8.092 3.818 1.00 81.69 90 LEU A O 1
ATOM 709 N N . LYS A 1 91 ? 4.627 -8.020 5.433 1.00 77.31 91 LYS A N 1
ATOM 710 C CA . LYS A 1 91 ? 4.131 -9.182 6.192 1.00 77.31 91 LYS A CA 1
ATOM 711 C C . LYS A 1 91 ? 3.290 -8.809 7.409 1.00 77.31 91 LYS A C 1
ATOM 713 O O . LYS A 1 91 ? 2.407 -9.569 7.787 1.00 77.31 91 LYS A O 1
ATOM 718 N N . LYS A 1 92 ? 3.609 -7.695 8.072 1.00 69.81 92 LYS A N 1
ATOM 719 C CA . LYS A 1 92 ? 2.963 -7.251 9.316 1.00 69.81 92 LYS A CA 1
ATOM 720 C C . LYS A 1 92 ? 3.009 -5.731 9.418 1.00 69.81 92 LYS A C 1
ATOM 722 O O . LYS A 1 92 ? 3.996 -5.126 9.006 1.00 69.81 92 LYS A O 1
ATOM 727 N N . CYS A 1 93 ? 1.974 -5.141 10.011 1.00 64.94 93 CYS A N 1
ATOM 728 C CA . CYS A 1 93 ? 1.958 -3.727 10.373 1.00 64.94 93 CYS A CA 1
ATOM 729 C C . CYS A 1 93 ? 2.387 -3.563 11.838 1.00 64.94 93 CYS A C 1
ATOM 731 O O . CYS A 1 93 ? 1.897 -4.288 12.707 1.00 64.94 93 CYS A O 1
ATOM 733 N N . ALA A 1 94 ? 3.274 -2.601 12.114 1.00 62.50 94 ALA A N 1
ATOM 734 C CA . ALA A 1 94 ? 3.794 -2.329 13.458 1.00 62.50 94 ALA A CA 1
ATOM 735 C C . ALA A 1 94 ? 2.683 -1.971 14.467 1.00 62.50 94 ALA A C 1
ATOM 737 O O . ALA A 1 94 ? 2.776 -2.322 15.643 1.00 62.50 94 ALA A O 1
ATOM 738 N N . VAL A 1 95 ? 1.599 -1.355 13.986 1.00 59.69 95 VAL A N 1
ATOM 739 C CA . VAL A 1 95 ? 0.416 -0.995 14.785 1.00 59.69 95 VAL A CA 1
ATOM 740 C C . VAL A 1 95 ? -0.306 -2.236 15.326 1.00 59.69 95 VAL A C 1
ATOM 742 O O . VAL A 1 95 ? -0.765 -2.252 16.462 1.00 59.69 95 VAL A O 1
ATOM 745 N N . ILE A 1 96 ? -0.367 -3.319 14.546 1.00 61.38 96 ILE A N 1
ATOM 746 C CA . ILE A 1 96 ? -1.007 -4.568 14.988 1.00 61.38 96 ILE A CA 1
ATOM 747 C C . ILE A 1 96 ? -0.169 -5.229 16.091 1.00 61.38 96 ILE A C 1
ATOM 749 O O . ILE A 1 96 ? -0.720 -5.755 17.059 1.00 61.38 96 ILE A O 1
ATOM 753 N N . SER A 1 97 ? 1.164 -5.191 15.975 1.00 59.53 97 SER A N 1
ATOM 754 C CA . SER A 1 97 ? 2.047 -5.731 17.015 1.00 59.53 97 SER A CA 1
ATOM 755 C C . SER A 1 97 ? 1.969 -4.948 18.323 1.00 59.53 97 SER A C 1
ATOM 757 O O . SER A 1 97 ? 1.949 -5.573 19.378 1.00 59.53 97 SER A O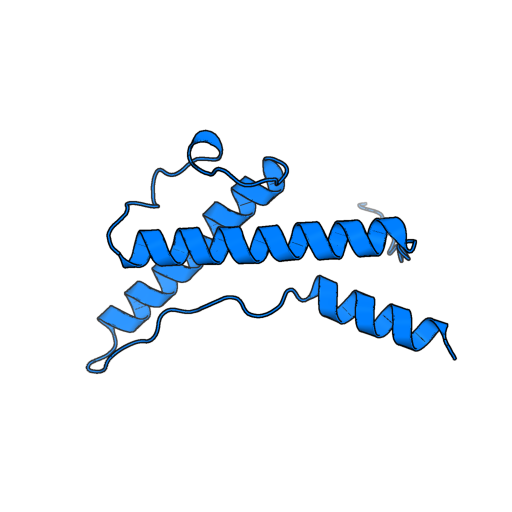 1
ATOM 759 N N . THR A 1 98 ? 1.875 -3.616 18.281 1.00 58.94 98 THR A N 1
ATOM 760 C CA . THR A 1 98 ? 1.760 -2.801 19.498 1.00 58.94 98 THR A CA 1
ATOM 761 C C . THR A 1 98 ? 0.412 -2.979 20.185 1.00 58.94 98 THR A C 1
ATOM 763 O O . THR A 1 98 ? 0.388 -3.111 21.404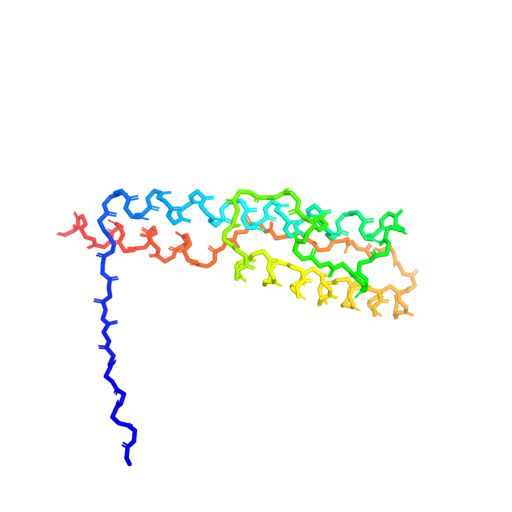 1.00 58.94 98 THR A O 1
ATOM 766 N N . ILE A 1 99 ? -0.690 -3.085 19.433 1.00 61.28 99 ILE A N 1
ATOM 767 C CA . ILE A 1 99 ? -2.008 -3.415 20.001 1.00 61.28 99 ILE A CA 1
ATOM 768 C C . ILE A 1 99 ? -1.974 -4.769 20.712 1.00 61.28 99 ILE A C 1
ATOM 770 O O . ILE A 1 99 ? -2.469 -4.882 21.825 1.00 61.28 99 ILE A O 1
ATOM 774 N N . LYS A 1 100 ? -1.345 -5.787 20.111 1.00 60.41 100 LYS A N 1
ATOM 775 C CA . LYS A 1 100 ? -1.228 -7.109 20.742 1.00 60.41 100 LYS A CA 1
ATOM 776 C C . LYS A 1 100 ? -0.418 -7.063 22.046 1.00 60.41 100 LYS A C 1
ATOM 778 O O . LYS A 1 100 ? -0.756 -7.762 22.998 1.00 60.41 100 LYS A O 1
ATOM 783 N N . ILE A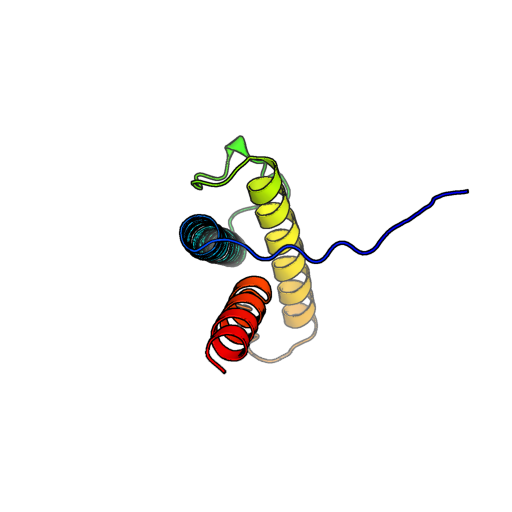 1 101 ? 0.637 -6.244 22.093 1.00 62.50 101 ILE A N 1
ATOM 784 C CA . ILE A 1 101 ? 1.441 -6.024 23.307 1.00 62.50 101 ILE A CA 1
ATOM 785 C C . ILE A 1 101 ? 0.597 -5.326 24.383 1.00 62.50 101 ILE A C 1
ATOM 787 O O . ILE A 1 101 ? 0.589 -5.775 25.522 1.00 62.50 101 ILE A O 1
ATOM 791 N N . LEU A 1 102 ? -0.166 -4.293 24.013 1.00 58.69 102 LEU A N 1
ATOM 792 C CA . LEU A 1 102 ? -1.062 -3.566 24.919 1.00 58.69 102 LEU A CA 1
ATOM 793 C C . LEU A 1 102 ? -2.184 -4.460 25.474 1.00 58.69 102 LEU A C 1
ATOM 795 O O . LEU A 1 102 ? -2.381 -4.482 26.684 1.00 58.69 102 LEU A O 1
ATOM 799 N N . GLU A 1 103 ? -2.854 -5.251 24.624 1.00 61.16 103 GLU A N 1
ATOM 800 C CA . GLU A 1 103 ? -3.855 -6.248 25.050 1.00 61.16 103 GLU A CA 1
ATOM 801 C C . GLU A 1 103 ? -3.253 -7.250 26.051 1.00 61.16 103 GLU A C 1
ATOM 803 O O . GLU A 1 103 ? -3.898 -7.598 27.033 1.00 61.16 103 GLU A O 1
ATOM 808 N N . SER A 1 104 ? -2.000 -7.676 25.846 1.00 60.75 104 SER A N 1
ATOM 809 C CA . SER A 1 104 ? -1.319 -8.624 26.744 1.00 60.75 104 SER A CA 1
ATOM 810 C C . SER A 1 104 ? -0.893 -7.995 28.079 1.00 60.75 104 SER A C 1
ATOM 812 O O . SER A 1 104 ? -0.824 -8.697 29.080 1.00 60.75 104 SER A O 1
ATOM 814 N N . MET A 1 105 ? -0.610 -6.687 28.108 1.00 56.94 105 MET A N 1
ATOM 815 C CA . MET A 1 105 ? -0.222 -5.961 29.327 1.00 56.94 105 MET A CA 1
ATOM 816 C C . MET A 1 105 ? -1.417 -5.574 30.208 1.00 56.94 105 MET A C 1
ATOM 818 O O . MET A 1 105 ? -1.228 -5.368 31.397 1.00 56.94 105 MET A O 1
ATOM 822 N N . MET A 1 106 ? -2.626 -5.461 29.647 1.00 57.41 106 MET A N 1
ATOM 823 C CA . MET A 1 106 ? -3.847 -5.106 30.392 1.00 57.41 106 MET A CA 1
ATOM 824 C C . MET A 1 106 ? -4.549 -6.306 31.054 1.00 57.41 106 MET A C 1
ATOM 826 O O . MET A 1 106 ? -5.537 -6.113 31.755 1.00 57.41 106 MET A O 1
ATOM 830 N N . ILE A 1 107 ? -4.084 -7.535 30.801 1.00 51.53 107 ILE A N 1
ATOM 831 C CA . ILE A 1 107 ? -4.636 -8.782 31.371 1.00 51.53 107 ILE A CA 1
ATOM 832 C C . ILE A 1 107 ? -3.867 -9.220 32.643 1.00 51.53 107 ILE A C 1
ATOM 834 O O . ILE A 1 107 ? -4.253 -10.192 33.288 1.00 51.53 107 ILE A O 1
ATOM 838 N N . VAL A 1 108 ? -2.807 -8.497 33.026 1.00 43.34 108 VAL A N 1
ATOM 839 C CA . VAL A 1 108 ? -2.032 -8.700 34.268 1.00 43.34 108 VAL A CA 1
ATOM 840 C C . VAL A 1 108 ? -2.491 -7.707 35.326 1.00 43.34 108 VAL A C 1
ATOM 842 O O . VAL A 1 108 ? -2.646 -8.136 36.488 1.00 43.34 108 VAL A O 1
#

Foldseek 3Di:
DDDDDDDDDDDDPVRLVVVVVQVVQLLVQLQVLLVCVVVPDDLPPDALVNGDTPYDRVSSVVSSVVSVVQNVVQVVCVVVDPDDGDRDGDDDDPVNVVNVVVVVVVVD

pLDDT: mean 82.82, std 12.34, range [43.34, 94.62]

Secondary structure (DSSP, 8-state):
------PPP---HHHHHHHHHHHHHHHHHHHHHHHHHHTT---TT--GGG---SS-HHHHHHHHHHHHHHHHHHHHHHHT-SS-PPPP-----HHHHHHHHHHHHTT-

Radius of gyration: 17.52 Å; chains: 1; bounding box: 38×41×50 Å